Protein AF-A0A6D2L2N5-F1 (afdb_monomer)

Organism: NCBI:txid1685480

Secondary structure (DSSP, 8-state):
-EEEE--SSGGGHHHHHHHHHHHHHT--S--EEEEE-S--SSGGGEESSPPPPGGGGHHHHHHHHHTTEEEPPEEE----EEEEETTEEEEE--EEEEEEHHHHHH-TT--EEE-----------

Nearest PDB structures (foldseek):
  7n8k-assembly2_B  TM=5.600E-01  e=3.233E-03  Homo sapiens
  7n94-assembly2_B  TM=5.483E-01  e=2.430E-02  Homo sapiens

Solvent-accessible surface area (backbone atoms only — not comparable to full-atom values): 7315 Å² total; per-residue (Å²): 112,50,80,45,76,35,44,85,51,73,91,52,28,60,62,50,39,52,52,50,33,59,53,38,67,73,51,89,68,65,38,38,39,37,38,38,48,66,52,49,78,49,69,86,44,44,44,64,66,79,87,73,65,72,76,79,20,46,67,62,48,47,33,36,57,69,38,51,46,40,74,57,59,71,44,72,60,60,57,67,38,74,47,74,52,96,90,31,61,30,34,28,26,26,55,50,52,35,26,20,63,67,35,42,72,75,43,76,86,61,66,44,76,36,73,78,87,83,80,86,76,85,80,87,127

pLDDT: mean 92.6, std 12.71, range [33.03, 98.44]

Mean predicted aligned error: 4.56 Å

Radius of gyration: 15.33 Å; Cα contacts (8 Å, |Δi|>4): 190; chains: 1; bounding box: 37×34×36 Å

Foldseek 3Di:
DEEDDADLDLVCRLVVLVVLLVVLQPDPDKDKYWYFNNADQACVQKDKDDGDDNVSNVSVVCSCVSSQKDFFAEDDDQQQDWDADPNMIMTGNRTGMIIHPVVCVVVVPDHYYDDDCPDDDDDDD

InterPr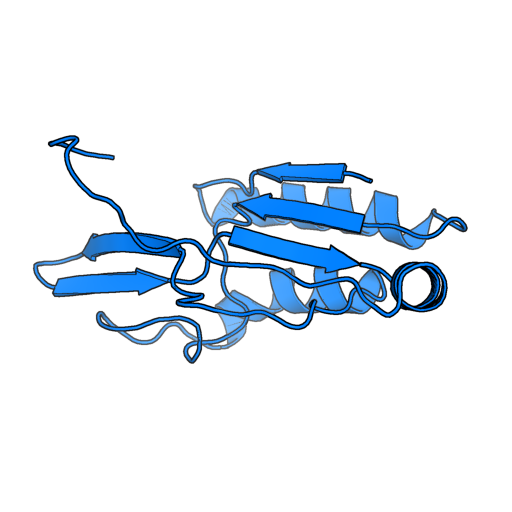o domains:
  IPR005135 Endonuclease/exonuclease/phosphatase [PF03372] (7-109)
  IPR036691 Endonuclease/exonuclease/phosphatase superfamily [G3DSA:3.60.10.10] (2-121)
  IPR036691 Endonuclease/exonuclease/phosphatase superfamily [SSF56219] (4-116)

Sequence (125 aa):
MSFVYGDPVVKLRDNVWERLTRMGTTRTDPWFLIGDFNEITSNHEKQGGALRQASTFIPFNLMISDCGLVDFPSRGNTLSWRGRRRGKLVRCRLDRALATEEWHDLFPCSHVEYLAWLGRITDQF

Structure (mmCIF, N/CA/C/O backbone):
data_AF-A0A6D2L2N5-F1
#
_entry.id   AF-A0A6D2L2N5-F1
#
loop_
_atom_site.group_PDB
_atom_site.id
_atom_site.type_symbol
_atom_site.label_atom_id
_atom_site.label_alt_id
_atom_site.label_comp_id
_atom_site.label_asym_id
_atom_site.label_entity_id
_atom_site.label_seq_id
_atom_site.pdbx_PDB_ins_code
_atom_site.Cartn_x
_atom_site.Cartn_y
_atom_site.Cartn_z
_atom_site.occupancy
_atom_site.B_iso_or_equiv
_atom_site.auth_seq_id
_atom_site.auth_comp_id
_atom_site.auth_asym_id
_atom_site.auth_atom_id
_atom_site.pdbx_PDB_model_num
ATOM 1 N N . MET A 1 1 ? -0.552 -2.462 -15.693 1.00 92.56 1 MET A N 1
ATOM 2 C CA . MET A 1 1 ? -1.302 -1.709 -14.663 1.00 92.56 1 MET A CA 1
ATOM 3 C C . MET A 1 1 ? -2.442 -2.569 -14.137 1.00 92.56 1 MET A C 1
ATOM 5 O O . MET A 1 1 ? -3.034 -3.297 -14.926 1.00 92.56 1 MET A O 1
ATOM 9 N N . SER A 1 2 ? -2.747 -2.478 -12.845 1.00 96.25 2 SER A N 1
ATOM 10 C CA . SER A 1 2 ? -3.846 -3.180 -12.178 1.00 96.25 2 SER A CA 1
ATOM 11 C C . SER A 1 2 ? -4.585 -2.230 -11.232 1.00 96.25 2 SER A C 1
ATOM 13 O O . SER A 1 2 ? -3.959 -1.412 -10.564 1.00 96.25 2 SER A O 1
ATOM 15 N N . PHE A 1 3 ? -5.909 -2.353 -11.162 1.00 97.50 3 PHE A N 1
ATOM 16 C CA . PHE A 1 3 ? -6.734 -1.632 -10.192 1.00 97.50 3 PHE A CA 1
ATOM 17 C C . PHE A 1 3 ? -7.099 -2.571 -9.047 1.00 97.50 3 PHE A C 1
ATOM 19 O O . PHE A 1 3 ? -7.493 -3.713 -9.297 1.00 97.50 3 PHE A O 1
ATOM 26 N N . VAL A 1 4 ? -6.939 -2.112 -7.809 1.00 97.94 4 VAL A N 1
ATOM 27 C CA . VAL A 1 4 ? -7.109 -2.945 -6.614 1.00 97.94 4 VAL A CA 1
ATOM 28 C C . VAL A 1 4 ? -8.316 -2.484 -5.815 1.00 97.94 4 VAL A C 1
ATOM 30 O O . VAL A 1 4 ? -8.488 -1.298 -5.550 1.00 97.94 4 VAL A O 1
ATOM 33 N N . TYR A 1 5 ? -9.123 -3.457 -5.405 1.00 97.62 5 TYR A N 1
ATOM 34 C CA . TYR A 1 5 ? -10.082 -3.309 -4.324 1.00 97.62 5 TYR A CA 1
ATOM 35 C C . TYR A 1 5 ? -9.804 -4.413 -3.302 1.00 97.62 5 TYR A C 1
ATOM 37 O O . TYR A 1 5 ? -10.047 -5.592 -3.567 1.00 97.62 5 TYR A O 1
ATOM 45 N N . GLY A 1 6 ? -9.208 -4.042 -2.171 1.00 96.81 6 GLY A N 1
ATOM 46 C CA . GLY A 1 6 ? -8.940 -4.948 -1.061 1.00 96.81 6 GLY A CA 1
ATOM 47 C C . GLY A 1 6 ? -10.237 -5.342 -0.366 1.00 96.81 6 GLY A C 1
ATOM 48 O O . GLY A 1 6 ? -11.148 -4.526 -0.235 1.00 96.81 6 GLY A O 1
ATOM 49 N N . ASP A 1 7 ? -10.328 -6.587 0.099 1.00 97.00 7 ASP A N 1
ATOM 50 C CA . ASP A 1 7 ? -11.557 -7.076 0.721 1.00 97.00 7 ASP A CA 1
ATOM 51 C C . ASP A 1 7 ? -11.869 -6.284 2.013 1.00 97.00 7 ASP A C 1
ATOM 53 O O . ASP A 1 7 ? -11.000 -6.144 2.885 1.00 97.00 7 ASP A O 1
ATOM 57 N N . PRO A 1 8 ? -13.085 -5.742 2.196 1.00 94.25 8 PRO A N 1
ATOM 58 C CA . PRO A 1 8 ? -13.432 -5.020 3.418 1.00 94.25 8 PRO A CA 1
ATOM 59 C C . PRO A 1 8 ? -13.381 -5.924 4.662 1.00 94.25 8 PRO A C 1
ATOM 61 O O . PRO A 1 8 ? -13.129 -5.437 5.771 1.00 94.25 8 PRO A O 1
ATOM 64 N N . VAL A 1 9 ? -13.561 -7.238 4.500 1.00 94.69 9 VAL A N 1
ATOM 65 C CA . VAL A 1 9 ? -13.454 -8.245 5.554 1.00 94.69 9 VAL A CA 1
ATOM 66 C C . VAL A 1 9 ? -11.992 -8.650 5.731 1.00 94.69 9 VAL A C 1
ATOM 68 O O . VAL A 1 9 ? -11.408 -9.342 4.905 1.00 94.69 9 VAL A O 1
ATOM 71 N N . VAL A 1 10 ? -11.412 -8.2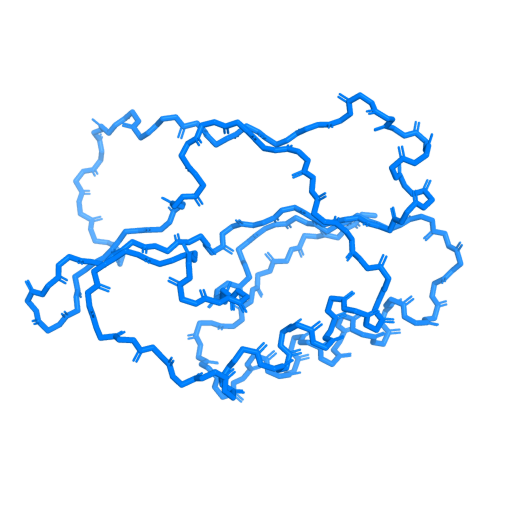95 6.882 1.00 92.56 10 VAL A N 1
ATOM 72 C CA . VAL A 1 10 ? -9.991 -8.541 7.211 1.00 92.56 10 VAL A CA 1
ATOM 73 C C . VAL A 1 10 ? -9.551 -9.982 6.932 1.00 92.56 10 VAL A C 1
ATOM 75 O O . VAL A 1 10 ? -8.488 -10.192 6.366 1.00 92.56 10 VAL A O 1
ATOM 78 N N . LYS A 1 11 ? -10.382 -10.974 7.279 1.00 93.50 11 LYS A N 1
ATOM 79 C CA . LYS A 1 11 ? -10.066 -12.403 7.104 1.00 93.50 11 LYS A CA 1
ATOM 80 C C . LYS A 1 11 ? -9.983 -12.860 5.643 1.00 93.50 11 LYS A C 1
ATOM 82 O O . LYS A 1 11 ? -9.476 -13.943 5.393 1.00 93.50 11 LYS A O 1
ATOM 87 N N . LEU A 1 12 ? -10.534 -12.089 4.707 1.00 96.56 12 LEU A N 1
ATOM 88 C CA . LEU A 1 12 ? -10.557 -12.418 3.281 1.00 96.56 12 LEU A CA 1
ATOM 89 C C . LEU A 1 12 ? -9.496 -11.643 2.486 1.00 96.56 12 LEU A C 1
ATOM 91 O O . LEU A 1 12 ? -9.235 -11.987 1.335 1.00 96.56 12 LEU A O 1
ATOM 95 N N . ARG A 1 13 ? -8.845 -10.638 3.093 1.00 95.69 13 ARG A N 1
ATOM 96 C CA . ARG A 1 13 ? -7.804 -9.828 2.433 1.00 95.69 13 ARG A CA 1
ATOM 97 C C . ARG A 1 13 ? -6.593 -10.636 2.012 1.00 95.69 13 ARG A C 1
ATOM 99 O O . ARG A 1 13 ? -6.020 -10.336 0.971 1.00 95.69 13 ARG A O 1
ATOM 106 N N . ASP A 1 14 ? -6.244 -11.674 2.764 1.00 95.81 14 ASP A N 1
ATOM 107 C CA . ASP A 1 14 ? -5.094 -12.519 2.441 1.00 95.81 14 ASP A CA 1
ATOM 108 C C . ASP A 1 14 ? -5.242 -13.186 1.064 1.00 95.81 14 ASP A C 1
ATOM 110 O O . ASP A 1 14 ? -4.252 -13.327 0.352 1.00 95.81 14 ASP A O 1
ATOM 114 N N . ASN A 1 15 ? -6.473 -13.464 0.611 1.00 97.69 15 ASN A N 1
ATOM 115 C CA . ASN A 1 15 ? -6.724 -13.961 -0.748 1.00 97.69 15 ASN A CA 1
ATOM 116 C C . ASN A 1 15 ? -6.375 -12.913 -1.822 1.00 97.69 15 ASN A C 1
ATOM 118 O O . ASN A 1 15 ? -5.923 -13.255 -2.917 1.00 97.69 15 ASN A O 1
ATOM 122 N N . VAL A 1 16 ? -6.598 -11.625 -1.529 1.00 97.81 16 VAL A N 1
ATOM 123 C CA . VAL A 1 16 ? -6.224 -10.518 -2.422 1.00 97.81 16 VAL A CA 1
ATOM 124 C C . VAL A 1 16 ? -4.705 -10.396 -2.472 1.00 97.81 16 VAL A C 1
ATOM 126 O O . VAL A 1 16 ? -4.144 -10.322 -3.564 1.00 97.81 16 VAL A O 1
ATOM 129 N N . TRP A 1 17 ? -4.040 -10.437 -1.314 1.00 97.81 17 TRP A N 1
ATOM 130 C CA . TRP A 1 17 ? -2.580 -10.381 -1.210 1.00 97.81 17 TRP A CA 1
ATOM 131 C C . TRP A 1 17 ? -1.913 -11.529 -1.941 1.00 97.81 17 TRP A C 1
ATOM 133 O O . TRP A 1 17 ? -1.066 -11.287 -2.791 1.00 97.81 17 TRP A O 1
ATOM 143 N N . GLU A 1 18 ? -2.369 -12.755 -1.714 1.00 97.75 18 GLU A N 1
ATOM 144 C CA . GLU A 1 18 ? -1.859 -13.930 -2.406 1.00 97.75 18 GLU A CA 1
ATOM 145 C C . GLU A 1 18 ? -2.002 -13.800 -3.929 1.00 97.75 18 GLU A C 1
ATOM 147 O O . GLU A 1 18 ? -1.063 -14.084 -4.678 1.00 97.75 18 GLU A O 1
ATOM 152 N N . ARG A 1 19 ? -3.158 -13.331 -4.413 1.00 97.50 19 ARG A N 1
ATOM 153 C CA . ARG A 1 19 ? -3.377 -13.129 -5.849 1.00 97.50 19 ARG A CA 1
ATOM 154 C C . ARG A 1 19 ? -2.452 -12.054 -6.418 1.00 97.50 19 ARG A C 1
ATOM 156 O O . ARG A 1 19 ? -1.908 -12.259 -7.503 1.00 97.50 19 ARG A O 1
ATOM 163 N N . LEU A 1 20 ? -2.276 -10.932 -5.715 1.00 97.88 20 LEU A N 1
ATOM 164 C CA . LEU A 1 20 ? -1.342 -9.878 -6.118 1.00 97.88 20 LEU A CA 1
ATOM 165 C C . LEU A 1 20 ? 0.097 -10.400 -6.139 1.00 97.88 20 LEU A C 1
ATOM 167 O O . LEU A 1 20 ? 0.760 -10.210 -7.151 1.00 97.88 20 LEU A O 1
ATOM 171 N N . THR A 1 21 ? 0.538 -11.141 -5.120 1.00 98.00 21 THR A N 1
ATOM 172 C CA . THR A 1 21 ? 1.884 -11.732 -5.065 1.00 98.00 21 THR A CA 1
ATOM 173 C C . THR A 1 21 ? 2.133 -12.715 -6.204 1.00 98.00 21 THR A C 1
ATOM 175 O O . THR A 1 21 ? 3.171 -12.647 -6.860 1.00 98.00 21 THR A O 1
ATOM 178 N N . ARG A 1 22 ? 1.175 -13.597 -6.522 1.00 97.00 22 ARG A N 1
ATOM 179 C CA . ARG A 1 22 ? 1.303 -14.519 -7.668 1.00 97.00 22 ARG A CA 1
ATOM 180 C C . ARG A 1 22 ? 1.417 -13.769 -8.994 1.00 97.00 22 ARG A C 1
ATOM 182 O O . ARG A 1 22 ? 2.197 -14.163 -9.858 1.00 97.00 22 ARG A O 1
ATOM 189 N N . MET A 1 23 ? 0.647 -12.692 -9.163 1.00 96.00 23 MET A N 1
ATOM 190 C CA . MET A 1 23 ? 0.756 -11.846 -10.350 1.00 96.00 23 MET A CA 1
ATOM 191 C C . MET A 1 23 ? 2.081 -11.083 -10.371 1.00 96.00 23 MET A C 1
ATOM 193 O O . MET A 1 23 ? 2.708 -11.048 -11.413 1.00 96.00 23 MET A O 1
ATOM 197 N N . GLY A 1 24 ? 2.532 -10.506 -9.258 1.00 95.81 24 GLY A N 1
ATOM 198 C CA . GLY A 1 24 ? 3.774 -9.734 -9.187 1.00 95.81 24 GLY A CA 1
ATOM 199 C C . GLY A 1 24 ? 5.015 -10.580 -9.459 1.00 95.81 24 GLY A C 1
ATOM 200 O O . GLY A 1 24 ? 5.809 -10.244 -10.327 1.00 95.81 24 GLY A O 1
ATOM 201 N N . THR A 1 25 ? 5.136 -11.727 -8.792 1.00 94.31 25 THR A N 1
ATOM 202 C CA . THR A 1 25 ? 6.337 -12.586 -8.859 1.00 94.31 25 THR A CA 1
ATOM 203 C C . THR A 1 25 ? 6.525 -13.309 -10.194 1.00 94.31 25 THR A C 1
ATOM 205 O O . THR A 1 25 ? 7.620 -13.777 -10.492 1.00 94.31 25 THR A O 1
ATOM 208 N N . THR A 1 26 ? 5.476 -13.411 -11.014 1.00 94.44 26 THR A N 1
ATOM 209 C CA . THR A 1 26 ? 5.540 -14.032 -12.350 1.00 94.44 26 THR A CA 1
ATOM 210 C C . THR A 1 26 ? 5.694 -13.015 -13.480 1.00 94.44 26 THR A C 1
ATOM 212 O O . THR A 1 26 ? 5.787 -13.402 -14.646 1.00 94.44 26 THR A O 1
ATOM 215 N N . ARG A 1 27 ? 5.711 -11.715 -13.164 1.00 93.31 27 ARG A N 1
ATOM 216 C CA . ARG A 1 27 ? 5.824 -10.639 -14.150 1.00 93.31 27 ARG A CA 1
ATOM 217 C C . ARG A 1 27 ? 7.274 -10.238 -14.368 1.00 93.31 27 ARG A C 1
ATOM 219 O O . ARG A 1 27 ? 8.043 -10.114 -13.427 1.00 93.31 27 ARG A O 1
ATOM 226 N N . THR A 1 28 ? 7.600 -9.965 -15.626 1.00 92.44 28 THR A N 1
ATOM 227 C CA . THR A 1 28 ? 8.867 -9.346 -16.042 1.00 92.44 28 THR A CA 1
ATOM 228 C C . THR A 1 28 ? 8.698 -7.881 -16.434 1.00 92.44 28 THR A C 1
ATOM 230 O O . THR A 1 28 ? 9.670 -7.138 -16.458 1.00 92.44 28 THR A O 1
ATOM 233 N N . ASP A 1 29 ? 7.473 -7.465 -16.765 1.00 96.12 29 ASP A N 1
ATOM 234 C CA . ASP A 1 29 ? 7.185 -6.102 -17.205 1.00 96.12 29 ASP A CA 1
ATOM 235 C C . ASP A 1 29 ? 6.901 -5.167 -16.020 1.00 96.12 29 ASP A C 1
ATOM 237 O O . ASP A 1 29 ? 6.189 -5.586 -15.091 1.00 96.12 29 ASP A O 1
ATOM 241 N N . PRO A 1 30 ? 7.299 -3.880 -16.116 1.00 97.19 30 PRO A N 1
ATOM 242 C CA . PRO A 1 30 ? 6.979 -2.850 -15.135 1.00 97.19 30 PRO A CA 1
ATOM 243 C C . PRO A 1 30 ? 5.510 -2.883 -14.718 1.00 97.19 30 PRO A C 1
ATOM 245 O O . PRO A 1 30 ? 4.590 -2.948 -15.551 1.00 97.19 30 PRO A O 1
ATOM 248 N N . TRP A 1 31 ? 5.266 -2.842 -13.411 1.00 97.69 31 TRP A N 1
ATOM 249 C CA . TRP A 1 31 ? 3.924 -3.006 -12.869 1.00 97.69 31 TRP A CA 1
ATOM 250 C C . TRP A 1 31 ? 3.528 -1.837 -11.982 1.00 97.69 31 TRP A C 1
ATOM 252 O O . TRP A 1 31 ? 4.320 -1.301 -11.224 1.00 97.69 31 TRP A O 1
ATOM 262 N N . PHE A 1 32 ? 2.265 -1.449 -12.108 1.00 96.50 32 PHE A N 1
ATOM 263 C CA . PHE A 1 32 ? 1.656 -0.329 -11.408 1.00 96.50 32 PHE A CA 1
ATOM 264 C C . PHE A 1 32 ? 0.292 -0.770 -10.894 1.00 96.50 32 PHE A C 1
ATOM 266 O O . PHE A 1 32 ? -0.486 -1.378 -11.641 1.00 96.50 32 PHE A O 1
ATOM 273 N N . LEU A 1 33 ? 0.020 -0.451 -9.637 1.00 98.12 33 LEU A N 1
ATOM 274 C CA . LEU A 1 33 ? -1.175 -0.771 -8.878 1.00 98.12 33 LEU A CA 1
ATOM 275 C C . LEU A 1 33 ? -1.759 0.507 -8.297 1.00 98.12 33 LEU A C 1
ATOM 277 O O . LEU A 1 33 ? -1.034 1.317 -7.725 1.00 98.12 33 LEU A O 1
ATOM 281 N N . ILE A 1 34 ? -3.075 0.661 -8.376 1.00 97.94 34 ILE A N 1
ATOM 282 C CA . ILE A 1 34 ? -3.772 1.775 -7.735 1.00 97.94 34 ILE A CA 1
ATOM 283 C C . ILE A 1 34 ? -5.163 1.357 -7.272 1.00 97.94 34 ILE A C 1
ATOM 285 O O . ILE A 1 34 ? -5.828 0.560 -7.933 1.00 97.94 34 ILE A O 1
ATOM 289 N N . GLY A 1 35 ? -5.610 1.900 -6.146 1.00 97.19 35 GLY A N 1
ATOM 290 C CA . GLY A 1 35 ? -6.980 1.740 -5.666 1.00 97.19 35 GLY A CA 1
ATOM 291 C C . GLY A 1 35 ? -7.071 1.699 -4.148 1.00 97.19 35 GLY A C 1
ATOM 292 O O . GLY A 1 35 ? -6.123 2.075 -3.455 1.00 97.19 35 GLY A O 1
ATOM 293 N N . ASP A 1 36 ? -8.214 1.231 -3.656 1.00 97.75 36 ASP A N 1
ATOM 294 C CA . ASP A 1 36 ? -8.507 1.074 -2.233 1.00 97.75 36 ASP A CA 1
ATOM 295 C C . ASP A 1 36 ? -8.021 -0.300 -1.766 1.00 97.75 36 ASP A C 1
ATOM 297 O O . ASP A 1 36 ? -8.606 -1.334 -2.085 1.00 97.75 36 ASP A O 1
ATOM 301 N N . PHE A 1 37 ? -6.939 -0.327 -0.997 1.00 97.81 37 PHE A N 1
ATOM 302 C CA . PHE A 1 37 ? -6.376 -1.560 -0.452 1.00 97.81 37 PHE A CA 1
ATOM 303 C C . PHE A 1 37 ? -7.103 -2.028 0.814 1.00 97.81 37 PHE A C 1
ATOM 305 O O . PHE A 1 37 ? -6.852 -3.134 1.293 1.00 97.81 37 PHE A O 1
ATOM 312 N N . ASN A 1 38 ? -7.989 -1.204 1.382 1.00 97.31 38 ASN A N 1
ATOM 313 C CA . ASN A 1 38 ? -8.653 -1.436 2.662 1.00 97.31 38 ASN A CA 1
ATOM 314 C C . ASN A 1 38 ? -7.691 -1.720 3.837 1.00 97.31 38 ASN A C 1
ATOM 316 O O . ASN A 1 38 ? -8.111 -2.168 4.909 1.00 97.31 38 ASN A O 1
ATOM 320 N N . GLU A 1 39 ? -6.400 -1.417 3.680 1.00 97.62 39 GLU A N 1
ATOM 321 C CA . GLU A 1 39 ? -5.334 -1.753 4.619 1.00 97.62 39 GLU A CA 1
ATOM 322 C C . GLU A 1 39 ? -4.272 -0.645 4.692 1.00 97.62 39 GLU A C 1
ATOM 324 O O . GLU A 1 39 ? -4.070 0.105 3.742 1.00 97.62 39 GLU A O 1
ATOM 329 N N . ILE A 1 40 ? -3.614 -0.530 5.848 1.00 97.69 40 ILE A N 1
ATOM 330 C CA . ILE A 1 40 ? -2.538 0.432 6.118 1.00 97.69 40 ILE A CA 1
ATOM 331 C C . ILE A 1 40 ? -1.235 -0.314 6.413 1.00 97.69 40 ILE A C 1
ATOM 333 O O . ILE A 1 40 ? -1.261 -1.429 6.934 1.00 97.69 40 ILE A O 1
ATOM 337 N N . THR A 1 41 ? -0.090 0.312 6.149 1.00 98.00 41 THR A N 1
ATOM 338 C CA . THR A 1 41 ? 1.234 -0.302 6.381 1.00 98.00 41 THR A CA 1
ATOM 339 C C . THR A 1 41 ? 1.703 -0.167 7.830 1.00 98.00 41 THR A C 1
ATOM 341 O O . THR A 1 41 ? 2.523 -0.951 8.313 1.00 98.00 41 THR A O 1
ATOM 344 N N . SER A 1 42 ? 1.186 0.834 8.553 1.00 98.00 42 SER A N 1
ATOM 345 C CA . SER A 1 42 ? 1.492 1.085 9.962 1.00 98.00 42 SER A CA 1
ATOM 346 C C . SER A 1 42 ? 0.455 1.999 10.621 1.00 98.00 42 SER A C 1
ATOM 348 O O . SER A 1 42 ? -0.380 2.616 9.961 1.00 98.00 42 SER A O 1
ATOM 350 N N . ASN A 1 43 ? 0.536 2.167 11.946 1.00 97.94 43 ASN A N 1
ATOM 351 C CA . ASN A 1 43 ? -0.319 3.121 12.660 1.00 97.94 43 ASN A CA 1
ATOM 352 C C . ASN A 1 43 ? -0.049 4.597 12.296 1.00 97.94 43 ASN A C 1
ATOM 354 O O . ASN A 1 43 ? -0.890 5.429 12.623 1.00 97.94 43 ASN A O 1
ATOM 358 N N . HIS A 1 44 ? 1.059 4.938 11.623 1.00 97.50 44 HIS A N 1
ATOM 359 C CA . HIS A 1 44 ? 1.324 6.314 11.166 1.00 97.50 44 HIS A CA 1
ATOM 360 C C . HIS A 1 44 ? 0.368 6.755 10.052 1.00 97.50 44 HIS A C 1
ATOM 362 O O . HIS A 1 44 ? 0.093 7.940 9.892 1.00 97.50 44 HIS A O 1
ATOM 368 N N . GLU A 1 45 ? -0.204 5.797 9.329 1.00 97.44 45 GLU A N 1
ATOM 369 C CA . GLU A 1 45 ? -1.184 6.027 8.266 1.00 97.44 45 GLU A CA 1
ATOM 370 C C . GLU A 1 45 ? -2.626 6.090 8.792 1.00 97.44 45 GLU A C 1
ATOM 372 O O . GLU A 1 45 ? -3.599 5.943 8.046 1.00 97.44 45 GLU A O 1
ATOM 377 N N . LYS A 1 46 ? -2.775 6.290 10.104 1.00 96.44 46 LYS A N 1
ATOM 378 C CA . LYS A 1 46 ? -4.051 6.327 10.801 1.00 96.44 46 LYS A CA 1
ATOM 379 C C . LYS A 1 46 ? -4.072 7.424 11.857 1.00 96.44 46 LYS A C 1
ATOM 381 O O . LYS A 1 46 ? -3.147 7.585 12.643 1.00 96.44 46 LYS A O 1
ATOM 386 N N . GLN A 1 47 ? -5.202 8.118 11.943 1.00 96.81 47 GLN A N 1
ATOM 387 C CA . GLN A 1 47 ? -5.470 9.124 12.964 1.00 96.81 47 GLN A CA 1
ATOM 388 C C . GLN A 1 47 ? -6.734 8.766 13.754 1.00 96.81 47 GLN A C 1
ATOM 390 O O . GLN A 1 47 ? -7.770 8.427 13.179 1.00 96.81 47 GLN A O 1
ATOM 395 N N . GLY A 1 48 ? -6.658 8.868 15.084 1.00 95.25 48 GLY A N 1
ATOM 396 C CA . GLY A 1 48 ? -7.762 8.551 15.993 1.00 95.25 48 GLY A CA 1
ATOM 397 C C . GLY A 1 48 ? -7.978 7.048 16.221 1.00 95.25 48 GLY A C 1
ATOM 398 O O . GLY A 1 48 ? -7.295 6.190 15.658 1.00 95.25 48 GLY A O 1
ATOM 399 N N . GLY A 1 49 ? -8.944 6.708 17.079 1.00 92.50 49 GLY A N 1
ATOM 400 C CA . GLY A 1 49 ? -9.224 5.321 17.478 1.00 92.50 49 GLY A CA 1
ATOM 401 C C . GLY A 1 49 ? -8.081 4.647 18.258 1.00 92.50 49 GLY A C 1
ATOM 402 O O . GLY A 1 49 ? -7.138 5.301 18.688 1.00 92.50 49 GLY A O 1
ATOM 403 N N . ALA A 1 50 ? -8.176 3.330 18.463 1.00 92.94 50 ALA A N 1
ATOM 404 C CA . ALA A 1 50 ? -7.135 2.535 19.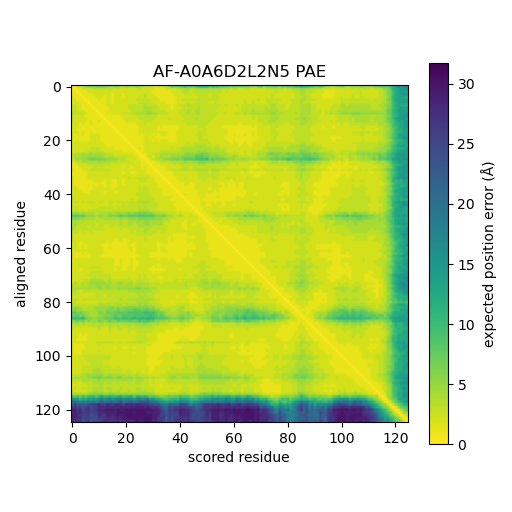129 1.00 92.94 50 ALA A CA 1
ATOM 405 C C . ALA A 1 50 ? -6.020 2.137 18.152 1.00 92.94 50 ALA A C 1
ATOM 407 O O . ALA A 1 50 ? -6.304 1.929 16.969 1.00 92.94 50 ALA A O 1
ATOM 408 N N . LEU A 1 51 ? -4.781 2.012 18.633 1.00 95.31 51 LEU A N 1
ATOM 409 C CA . LEU A 1 51 ? -3.679 1.463 17.840 1.00 95.31 51 LEU A CA 1
ATOM 410 C C . LEU A 1 51 ? -3.973 0.009 17.461 1.00 95.31 51 LEU A C 1
ATOM 412 O O . LEU A 1 51 ? -4.548 -0.749 18.243 1.00 95.31 51 LEU A O 1
ATOM 416 N N . ARG A 1 52 ? -3.577 -0.368 16.248 1.00 94.81 52 ARG A N 1
ATOM 417 C CA . ARG A 1 52 ? -3.597 -1.759 15.795 1.00 94.81 52 ARG A CA 1
ATOM 418 C C . ARG A 1 52 ? -2.283 -2.434 16.161 1.00 94.81 52 ARG A C 1
ATOM 420 O O . ARG A 1 52 ? -1.241 -1.780 16.207 1.00 94.81 52 ARG A O 1
ATOM 427 N N . GLN A 1 53 ? -2.335 -3.741 16.393 1.00 97.25 53 GLN A N 1
ATOM 428 C CA . GLN A 1 53 ? -1.132 -4.539 16.609 1.00 97.25 53 GLN A CA 1
ATOM 429 C C . GLN A 1 53 ? -0.285 -4.562 15.332 1.00 97.25 53 GLN A C 1
ATOM 431 O O . GLN A 1 53 ? -0.831 -4.715 14.236 1.00 97.25 53 GLN A O 1
ATOM 436 N N . ALA A 1 54 ? 1.036 -4.436 15.480 1.00 96.94 54 ALA A N 1
ATOM 437 C CA . ALA A 1 54 ? 1.972 -4.394 14.354 1.00 96.94 54 ALA A CA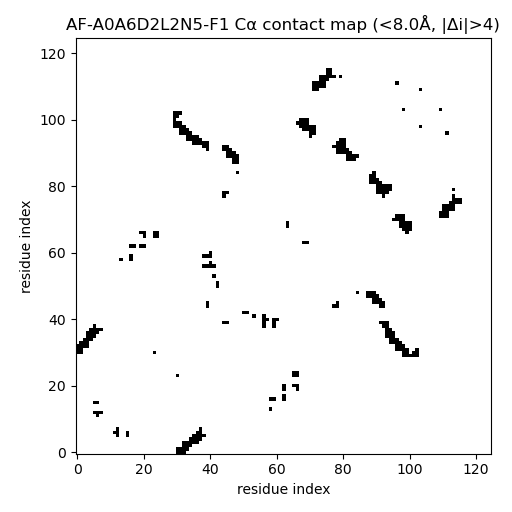 1
ATOM 438 C C . ALA A 1 54 ? 1.883 -5.646 13.462 1.00 96.94 54 ALA A C 1
ATOM 440 O O . ALA A 1 54 ? 1.979 -5.542 12.243 1.00 96.94 54 ALA A O 1
ATOM 441 N N . SER A 1 55 ? 1.594 -6.806 14.060 1.00 97.12 55 SER A N 1
ATOM 442 C CA . SER A 1 55 ? 1.379 -8.073 13.354 1.00 97.12 55 SER A CA 1
ATOM 443 C C . SER A 1 55 ? 0.277 -8.006 12.293 1.00 97.12 55 SER A C 1
ATOM 445 O O . SER A 1 55 ? 0.362 -8.695 11.284 1.00 97.12 55 SER A O 1
ATOM 447 N N . THR A 1 56 ? -0.730 -7.146 12.475 1.00 96.50 56 THR A N 1
ATOM 448 C CA . THR A 1 56 ? -1.852 -7.022 11.528 1.00 96.50 56 THR A CA 1
ATOM 449 C C . THR A 1 56 ? -1.481 -6.337 10.215 1.00 96.50 56 THR A C 1
ATOM 451 O O . THR A 1 56 ? -2.276 -6.380 9.286 1.00 96.50 56 THR A O 1
ATOM 454 N N . PHE A 1 57 ? -0.311 -5.697 10.133 1.00 97.69 57 PHE A N 1
ATOM 455 C CA . PHE A 1 57 ? 0.169 -5.042 8.910 1.00 97.69 57 PHE A CA 1
ATOM 456 C C . PHE A 1 57 ? 1.089 -5.945 8.081 1.00 97.69 57 PHE A C 1
ATOM 458 O O . PHE A 1 57 ? 1.344 -5.657 6.914 1.00 97.69 57 PHE A O 1
ATOM 465 N N . ILE A 1 58 ? 1.594 -7.029 8.682 1.00 98.00 58 ILE A N 1
ATOM 466 C CA . ILE A 1 58 ? 2.623 -7.888 8.087 1.00 98.00 58 ILE A CA 1
ATOM 467 C C . ILE A 1 58 ? 2.193 -8.447 6.724 1.00 98.00 58 ILE A C 1
ATOM 469 O O . ILE A 1 58 ? 2.970 -8.278 5.791 1.00 98.00 58 ILE A O 1
ATOM 473 N N . PRO A 1 59 ? 0.992 -9.037 6.541 1.00 98.00 59 PRO A N 1
ATOM 474 C CA . PRO A 1 59 ? 0.627 -9.632 5.2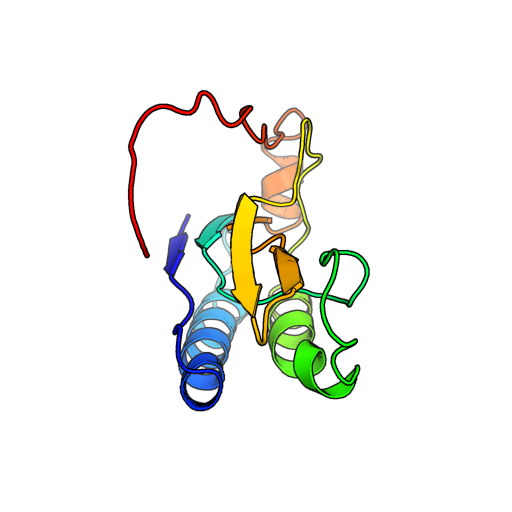52 1.00 98.00 59 PRO A CA 1
ATOM 475 C C . PRO A 1 59 ? 0.641 -8.626 4.096 1.00 98.00 59 PRO A C 1
ATOM 477 O O . PRO A 1 59 ? 1.139 -8.922 3.014 1.00 98.00 59 PRO A O 1
ATOM 480 N N . PHE A 1 60 ? 0.151 -7.409 4.345 1.00 98.25 60 PHE A N 1
ATOM 481 C CA . PHE A 1 60 ? 0.129 -6.356 3.334 1.00 98.25 60 PHE A CA 1
ATOM 482 C C . PHE A 1 60 ? 1.539 -5.847 3.012 1.00 98.25 60 PHE A C 1
ATOM 484 O O . PHE A 1 60 ? 1.894 -5.733 1.843 1.00 98.25 60 PHE A O 1
ATOM 491 N N . ASN A 1 61 ? 2.367 -5.612 4.036 1.00 98.44 61 ASN A N 1
ATOM 492 C CA . ASN A 1 61 ? 3.754 -5.183 3.845 1.00 98.44 61 ASN A CA 1
ATOM 493 C C . ASN A 1 61 ? 4.603 -6.254 3.140 1.00 98.44 61 ASN A C 1
ATOM 495 O O . ASN A 1 61 ? 5.440 -5.906 2.312 1.00 98.44 61 ASN A O 1
ATOM 499 N N . LEU A 1 62 ? 4.372 -7.539 3.434 1.00 98.31 62 LEU A N 1
ATOM 500 C CA . LEU A 1 62 ? 5.019 -8.645 2.729 1.00 98.31 62 LEU A CA 1
ATOM 501 C C . LEU A 1 62 ? 4.606 -8.674 1.260 1.00 98.31 62 LEU A C 1
ATOM 503 O O . LEU A 1 62 ? 5.482 -8.711 0.415 1.00 98.31 62 LEU A O 1
ATOM 507 N N . MET A 1 63 ? 3.316 -8.547 0.935 1.00 98.19 63 MET A N 1
ATOM 508 C CA . MET A 1 63 ? 2.875 -8.474 -0.465 1.00 98.19 63 MET A CA 1
ATOM 509 C C . MET A 1 63 ? 3.548 -7.325 -1.228 1.00 98.19 63 MET A C 1
ATOM 511 O O . MET A 1 63 ? 4.026 -7.537 -2.341 1.00 98.19 63 MET A O 1
ATOM 515 N N . ILE A 1 64 ? 3.628 -6.132 -0.624 1.00 98.38 64 ILE A N 1
ATOM 516 C CA . ILE A 1 64 ? 4.324 -4.977 -1.217 1.00 98.38 64 ILE A CA 1
ATOM 517 C C . ILE A 1 64 ? 5.795 -5.322 -1.482 1.00 98.38 64 ILE A C 1
ATOM 519 O O . ILE A 1 64 ? 6.279 -5.128 -2.596 1.00 98.38 64 ILE A O 1
ATOM 523 N N . SER A 1 65 ? 6.485 -5.860 -0.474 1.00 97.94 65 SER A N 1
ATOM 524 C CA . SER A 1 65 ? 7.907 -6.203 -0.551 1.00 97.94 65 SER A CA 1
ATOM 525 C C . SER A 1 65 ? 8.189 -7.324 -1.553 1.00 97.94 65 SER A C 1
ATOM 527 O O . SER A 1 65 ? 9.097 -7.196 -2.368 1.00 97.94 65 SER A O 1
ATOM 529 N N . ASP A 1 66 ? 7.411 -8.405 -1.522 1.00 97.44 66 ASP A N 1
ATOM 530 C CA . ASP A 1 66 ? 7.564 -9.580 -2.388 1.00 97.44 66 ASP A CA 1
ATOM 531 C C . ASP A 1 66 ? 7.325 -9.232 -3.863 1.00 97.44 66 ASP A C 1
ATOM 533 O O . ASP A 1 66 ? 7.882 -9.869 -4.754 1.00 97.44 66 ASP A O 1
ATOM 537 N N . CYS A 1 67 ? 6.502 -8.214 -4.131 1.00 97.25 67 CYS A N 1
ATOM 538 C CA . CYS A 1 67 ? 6.257 -7.707 -5.478 1.00 97.25 67 CYS A CA 1
ATOM 539 C C . CYS A 1 67 ? 7.242 -6.606 -5.910 1.00 97.25 67 CYS A C 1
ATOM 541 O O . CYS A 1 67 ? 7.065 -6.064 -7.000 1.00 97.25 67 CYS A O 1
ATOM 543 N N . GLY A 1 68 ? 8.219 -6.229 -5.075 1.00 96.88 68 GLY A N 1
ATOM 544 C CA . GLY A 1 68 ? 9.155 -5.137 -5.372 1.00 96.88 68 GLY A CA 1
ATOM 545 C C . GLY A 1 68 ? 8.465 -3.782 -5.563 1.00 96.88 68 GLY A C 1
ATOM 546 O O . GLY A 1 68 ? 8.884 -2.982 -6.396 1.00 96.88 68 GLY A O 1
ATOM 547 N N . LEU A 1 69 ? 7.356 -3.543 -4.858 1.00 98.00 69 LEU A N 1
ATOM 548 C CA . LEU A 1 69 ? 6.524 -2.359 -5.044 1.00 98.00 69 LEU A CA 1
ATOM 549 C C . LEU A 1 69 ? 6.977 -1.195 -4.163 1.00 98.00 69 LEU A C 1
ATOM 551 O O . LEU A 1 69 ? 7.192 -1.338 -2.961 1.00 98.00 69 LEU A O 1
ATOM 555 N N . VAL A 1 70 ? 7.005 -0.010 -4.761 1.00 97.75 70 VAL A N 1
ATOM 556 C CA . VAL A 1 70 ? 7.415 1.249 -4.146 1.00 97.75 70 VAL A CA 1
ATOM 557 C C . VAL A 1 70 ? 6.284 2.273 -4.249 1.00 97.75 70 VAL A C 1
ATOM 559 O O . VAL A 1 70 ? 5.617 2.410 -5.281 1.00 97.75 70 VAL A O 1
ATOM 562 N N . ASP A 1 71 ? 6.057 2.992 -3.150 1.00 97.25 71 ASP A N 1
ATOM 563 C CA . ASP A 1 71 ? 5.115 4.109 -3.072 1.00 97.25 71 ASP A CA 1
ATOM 564 C C . ASP A 1 71 ? 5.530 5.270 -3.982 1.00 97.25 71 ASP A C 1
ATOM 566 O O . ASP A 1 71 ? 6.706 5.580 -4.157 1.00 97.25 71 ASP A O 1
ATOM 570 N N . PHE A 1 72 ? 4.533 5.986 -4.489 1.00 96.94 72 PHE A N 1
ATOM 571 C CA . PHE A 1 72 ? 4.757 7.231 -5.211 1.00 96.94 72 PHE A CA 1
ATOM 572 C C . PHE A 1 72 ? 4.981 8.403 -4.250 1.00 96.94 72 PHE A C 1
ATOM 574 O O . PHE A 1 72 ? 4.333 8.471 -3.194 1.00 96.94 72 PHE A O 1
ATOM 581 N N . PRO A 1 73 ? 5.773 9.413 -4.655 1.00 96.25 73 PRO A N 1
ATOM 582 C CA . PRO A 1 73 ? 5.699 10.732 -4.047 1.00 96.25 73 PRO A CA 1
ATOM 583 C C . PRO A 1 73 ? 4.246 11.218 -4.054 1.00 96.25 73 PRO A C 1
ATOM 585 O O . PRO A 1 73 ? 3.567 11.161 -5.082 1.00 96.25 73 PRO A O 1
ATOM 588 N N . SER A 1 74 ? 3.751 11.686 -2.908 1.00 95.12 74 SER A N 1
ATOM 589 C CA . SER A 1 74 ? 2.364 12.137 -2.783 1.00 95.12 74 SER A CA 1
ATOM 590 C C . SER A 1 74 ? 2.244 13.560 -2.253 1.00 95.12 74 SER A C 1
ATOM 592 O O . SER A 1 74 ? 3.089 14.045 -1.501 1.00 95.12 74 SER A O 1
ATOM 594 N N . ARG A 1 75 ? 1.176 14.240 -2.675 1.00 95.38 75 ARG A N 1
ATOM 595 C CA . ARG A 1 75 ? 0.794 15.587 -2.238 1.00 95.38 75 ARG A CA 1
ATOM 596 C C . ARG A 1 75 ? -0.623 15.576 -1.675 1.00 95.38 75 ARG A C 1
ATOM 598 O O . ARG A 1 75 ? -1.441 14.736 -2.046 1.00 95.38 75 ARG A O 1
ATOM 605 N N . GLY A 1 76 ? -0.919 16.537 -0.804 1.00 93.94 76 GLY A N 1
ATOM 606 C CA . GLY A 1 76 ? -2.227 16.653 -0.159 1.00 93.94 76 GLY A CA 1
ATOM 607 C C . GLY A 1 76 ? -2.381 15.745 1.064 1.00 93.94 76 GLY A C 1
ATOM 608 O O . GLY A 1 76 ? -1.403 15.323 1.680 1.00 93.94 76 GLY A O 1
ATOM 609 N N . ASN A 1 77 ? -3.629 15.489 1.462 1.00 93.75 77 ASN A N 1
ATOM 610 C CA . ASN A 1 77 ? -3.930 14.701 2.656 1.00 93.75 77 ASN A CA 1
ATOM 611 C C . ASN A 1 77 ? -4.099 13.221 2.309 1.00 93.75 77 ASN A C 1
ATOM 613 O O . ASN A 1 77 ? -5.152 12.819 1.823 1.00 93.75 77 ASN A O 1
ATOM 617 N N . THR A 1 78 ? -3.097 12.410 2.638 1.00 95.31 78 THR A N 1
ATOM 618 C CA . THR A 1 78 ? -3.083 10.974 2.330 1.00 95.31 78 THR A CA 1
ATOM 619 C C . THR A 1 78 ? -4.136 10.158 3.087 1.00 95.31 78 THR A C 1
ATOM 621 O O . THR A 1 78 ? -4.395 9.014 2.729 1.00 95.31 78 THR A O 1
ATOM 624 N N . LEU A 1 79 ? -4.783 10.712 4.121 1.00 95.19 79 LEU A N 1
ATOM 625 C CA . LEU A 1 79 ? -5.865 10.040 4.846 1.00 95.19 79 LEU A CA 1
ATOM 626 C C . LEU A 1 79 ? -7.168 10.075 4.030 1.00 95.19 79 LEU A C 1
ATOM 628 O O . LEU A 1 79 ? -8.042 10.920 4.274 1.00 95.19 79 LEU A O 1
ATOM 632 N N . SER A 1 80 ? -7.260 9.152 3.072 1.00 93.50 80 SER A N 1
ATOM 633 C CA . SER A 1 80 ? -8.317 9.048 2.064 1.00 93.50 80 SER A CA 1
ATOM 634 C C . SER A 1 80 ? -9.671 8.587 2.613 1.00 93.50 80 SER A C 1
ATOM 636 O O . SER A 1 80 ? -10.715 9.001 2.112 1.00 93.50 80 SER A O 1
ATOM 638 N N . TRP A 1 81 ? -9.675 7.822 3.706 1.00 94.25 81 TRP A N 1
ATOM 639 C CA . TRP A 1 81 ? -10.890 7.322 4.343 1.00 94.25 81 TRP A CA 1
ATOM 640 C C . TRP A 1 81 ? -11.187 8.025 5.672 1.00 94.25 81 TRP A C 1
ATOM 642 O O . TRP A 1 81 ? -10.286 8.364 6.449 1.00 94.25 81 TRP A O 1
ATOM 652 N N . ARG A 1 82 ? -12.480 8.194 5.975 1.00 93.19 82 ARG A N 1
ATOM 653 C CA . ARG A 1 82 ? -12.996 8.778 7.220 1.00 93.19 82 ARG A CA 1
ATOM 654 C C . ARG A 1 82 ? -14.211 7.993 7.708 1.00 93.19 82 ARG A C 1
ATOM 656 O O . ARG A 1 82 ? -15.180 7.854 6.979 1.00 93.19 82 ARG A O 1
ATOM 663 N N . GLY A 1 83 ? -14.227 7.616 8.985 1.00 91.56 83 GLY A N 1
ATOM 664 C CA . GLY A 1 83 ? -15.406 7.012 9.605 1.00 91.56 83 GLY A CA 1
ATOM 665 C C . GLY A 1 83 ? -15.441 7.147 11.124 1.00 91.56 83 GLY A C 1
ATOM 666 O O . GLY A 1 83 ? -14.498 7.625 11.757 1.00 91.56 83 GLY A O 1
ATOM 667 N N . ARG A 1 84 ? -16.555 6.735 11.740 1.00 91.88 84 ARG A N 1
ATOM 668 C CA . ARG A 1 84 ? -16.712 6.698 13.204 1.00 91.88 84 ARG A CA 1
ATOM 669 C C . ARG A 1 84 ? -16.637 5.262 13.711 1.00 91.88 84 ARG A C 1
ATOM 671 O O . ARG A 1 84 ? -17.367 4.392 13.251 1.00 91.88 84 ARG A O 1
ATOM 678 N N . ARG A 1 85 ? -15.783 5.011 14.705 1.00 86.69 85 ARG A N 1
ATOM 679 C CA . ARG A 1 85 ? -15.653 3.705 15.370 1.00 86.69 85 ARG A CA 1
ATOM 680 C C . ARG A 1 85 ? -15.721 3.898 16.879 1.00 86.69 85 ARG A C 1
ATOM 682 O O . ARG A 1 85 ? -14.909 4.626 17.445 1.00 86.69 85 ARG A O 1
ATOM 689 N N . ARG A 1 86 ? -16.697 3.251 17.528 1.00 87.69 86 ARG A N 1
ATOM 690 C CA . ARG A 1 86 ? -16.941 3.358 18.983 1.00 87.69 86 ARG A CA 1
ATOM 691 C C . ARG A 1 86 ? -16.981 4.823 19.458 1.00 87.69 86 ARG A C 1
ATOM 693 O O . ARG A 1 86 ? -16.277 5.209 20.383 1.00 87.69 86 ARG A O 1
ATOM 700 N N . GLY A 1 87 ? -17.724 5.664 18.734 1.00 89.31 87 GLY A N 1
ATOM 701 C CA . GLY A 1 87 ? -17.871 7.098 19.021 1.00 89.31 87 GLY A CA 1
ATOM 702 C C . GLY A 1 87 ? -16.684 7.989 18.630 1.00 89.31 87 GLY A C 1
ATOM 703 O O . GLY A 1 87 ? -16.853 9.203 18.551 1.00 89.31 87 GLY A O 1
ATOM 704 N N . LYS A 1 88 ? -15.511 7.424 18.316 1.00 91.44 88 LYS A N 1
ATOM 705 C CA . LYS A 1 88 ? -14.315 8.183 17.925 1.00 91.44 88 LYS A CA 1
ATOM 706 C C . LYS A 1 88 ? -14.239 8.353 16.412 1.00 91.44 88 LYS A C 1
ATOM 708 O O . LYS A 1 88 ? -14.522 7.417 15.663 1.00 91.44 88 LYS A O 1
ATOM 713 N N . LEU A 1 89 ? -13.830 9.539 15.968 1.00 94.00 89 LEU A N 1
ATOM 714 C CA . LEU A 1 89 ? -13.470 9.774 14.574 1.00 94.00 89 LEU A CA 1
ATOM 715 C C . LEU A 1 89 ? -12.162 9.038 14.265 1.00 94.00 89 LEU A C 1
ATOM 717 O O . LEU A 1 89 ? -11.200 9.137 15.027 1.00 94.00 89 LEU A O 1
ATOM 721 N N . VAL A 1 90 ? -12.148 8.301 13.160 1.00 95.25 90 VAL A N 1
ATOM 722 C CA . VAL A 1 90 ? -10.980 7.590 12.645 1.00 95.25 90 VAL A CA 1
ATOM 723 C C . VAL A 1 90 ? -10.780 7.987 11.191 1.00 95.25 90 VAL A C 1
ATOM 725 O O . VAL A 1 90 ? -11.744 8.079 10.429 1.00 95.25 90 VAL A O 1
ATOM 728 N N . AR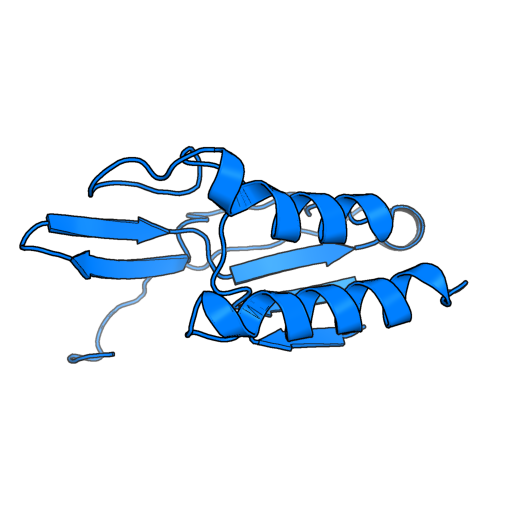G A 1 91 ? -9.528 8.232 10.815 1.00 96.00 91 ARG A N 1
ATOM 729 C CA . ARG A 1 91 ? -9.117 8.482 9.434 1.00 96.00 91 ARG A CA 1
ATOM 730 C C . ARG A 1 91 ? -7.945 7.578 9.085 1.00 96.00 91 ARG A C 1
ATOM 732 O O . ARG A 1 91 ? -7.087 7.377 9.942 1.00 96.00 91 ARG A O 1
ATOM 739 N N . CYS A 1 92 ? -7.920 7.048 7.869 1.00 96.69 92 CYS A N 1
ATOM 740 C CA . CYS A 1 92 ? -6.900 6.103 7.409 1.00 96.69 92 CYS A CA 1
ATOM 741 C C . CYS A 1 92 ? -6.510 6.406 5.959 1.00 96.69 92 CYS A C 1
ATOM 743 O O . CYS A 1 92 ? -7.343 6.896 5.199 1.00 96.69 92 CYS A O 1
ATOM 745 N N . ARG A 1 93 ? -5.277 6.073 5.571 1.00 97.12 93 ARG A N 1
ATOM 746 C CA . ARG A 1 93 ? -4.848 6.004 4.167 1.00 97.12 93 ARG A CA 1
ATOM 747 C C . ARG A 1 93 ? -5.170 4.618 3.607 1.00 97.12 93 ARG A C 1
ATOM 749 O O . ARG A 1 93 ? -4.373 3.706 3.783 1.00 97.12 93 ARG A O 1
ATOM 756 N N . LEU A 1 94 ? -6.354 4.445 3.022 1.00 97.19 94 LEU A N 1
ATOM 757 C CA . LEU A 1 94 ? -6.753 3.157 2.431 1.00 97.19 94 LEU A CA 1
ATOM 758 C C . LEU A 1 94 ? -6.480 3.110 0.926 1.00 97.19 94 LEU A C 1
ATOM 760 O O . LEU A 1 94 ? -6.113 2.064 0.396 1.00 97.19 94 LEU A O 1
ATOM 764 N N . ASP A 1 95 ? -6.575 4.260 0.262 1.00 97.12 95 ASP A N 1
ATOM 765 C CA . ASP A 1 95 ? -6.204 4.408 -1.137 1.00 97.12 95 ASP A CA 1
ATOM 766 C C . ASP A 1 95 ? -4.689 4.560 -1.266 1.00 97.12 95 ASP A C 1
ATOM 768 O O . ASP A 1 95 ? -4.056 5.332 -0.535 1.00 97.12 95 ASP A O 1
ATOM 772 N N . ARG A 1 96 ? -4.097 3.824 -2.208 1.00 96.25 96 ARG A N 1
ATOM 773 C CA . ARG A 1 96 ? -2.664 3.886 -2.506 1.00 96.25 96 ARG A CA 1
ATOM 774 C C . ARG A 1 96 ? -2.412 3.683 -3.992 1.00 96.25 96 ARG A C 1
ATOM 776 O O . ARG A 1 96 ? -3.175 3.003 -4.672 1.00 96.25 96 ARG A O 1
ATOM 783 N N . ALA A 1 97 ? -1.308 4.248 -4.467 1.00 97.88 97 ALA A N 1
ATOM 784 C CA . ALA A 1 97 ? -0.690 3.864 -5.722 1.00 97.88 97 ALA A CA 1
ATOM 785 C C . ALA A 1 97 ? 0.717 3.318 -5.436 1.00 97.88 97 ALA A C 1
ATOM 787 O O . ALA A 1 97 ? 1.439 3.888 -4.617 1.00 97.88 97 ALA A O 1
ATOM 788 N N . LEU A 1 98 ? 1.072 2.210 -6.077 1.00 98.25 98 LEU A N 1
ATOM 789 C CA . LEU A 1 98 ? 2.317 1.463 -5.905 1.00 98.25 98 LEU A CA 1
ATOM 790 C C . LEU A 1 98 ? 2.839 1.056 -7.280 1.00 98.25 98 LEU A C 1
ATOM 79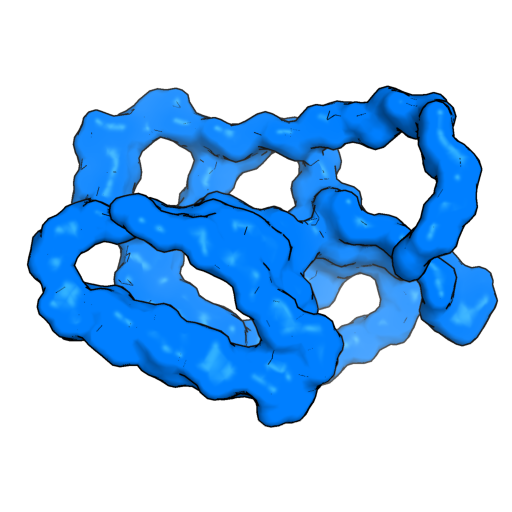2 O O . LEU A 1 98 ? 2.044 0.689 -8.143 1.00 98.25 98 LEU A O 1
ATOM 796 N N . ALA A 1 99 ? 4.146 1.092 -7.499 1.00 98.25 99 ALA A N 1
ATOM 797 C CA . ALA A 1 99 ? 4.735 0.593 -8.737 1.00 98.25 99 ALA A CA 1
ATOM 798 C C . ALA A 1 99 ? 6.090 -0.056 -8.493 1.00 98.25 99 ALA A C 1
ATOM 800 O O . ALA A 1 99 ? 6.733 0.242 -7.492 1.00 98.25 99 ALA A O 1
ATOM 801 N N . THR A 1 100 ? 6.513 -0.935 -9.394 1.00 98.12 100 THR A N 1
ATOM 802 C CA . THR A 1 100 ? 7.869 -1.488 -9.353 1.00 98.12 100 THR A CA 1
ATOM 803 C C . THR A 1 100 ? 8.899 -0.405 -9.669 1.00 98.12 100 THR A C 1
ATOM 805 O O . THR A 1 100 ? 8.561 0.622 -10.269 1.00 98.12 100 THR A O 1
ATOM 808 N N . GLU A 1 101 ? 10.153 -0.610 -9.268 1.00 96.44 101 GLU A N 1
ATOM 809 C CA . GLU A 1 101 ? 11.236 0.349 -9.537 1.00 96.44 101 GLU A CA 1
ATOM 810 C C . GLU A 1 101 ? 11.384 0.634 -11.038 1.00 96.44 101 GLU A C 1
ATOM 812 O O . GLU A 1 101 ? 11.449 1.795 -11.435 1.00 96.44 101 GLU A O 1
ATOM 817 N N . GLU A 1 102 ? 11.274 -0.387 -11.892 1.00 97.31 102 GLU A N 1
ATOM 818 C CA . GLU A 1 102 ? 11.374 -0.227 -13.349 1.00 97.31 102 GLU A CA 1
ATOM 819 C C . GLU A 1 102 ? 10.260 0.667 -13.908 1.00 97.31 102 GLU A C 1
ATOM 821 O O . GLU A 1 102 ? 10.427 1.332 -14.930 1.00 97.31 102 GLU A O 1
ATOM 826 N N . TRP A 1 103 ? 9.094 0.695 -13.257 1.00 97.81 103 TRP A N 1
ATOM 827 C CA . TRP A 1 103 ? 8.018 1.598 -13.650 1.00 97.81 103 TRP A CA 1
ATOM 828 C C . TRP A 1 103 ? 8.365 3.046 -13.280 1.00 97.81 103 TRP A C 1
ATOM 830 O O . TRP A 1 103 ? 8.132 3.952 -14.082 1.00 97.81 103 TRP A O 1
ATOM 840 N N . HIS A 1 104 ? 8.948 3.273 -12.099 1.00 97.25 104 HIS A N 1
ATOM 841 C CA . HIS A 1 104 ? 9.405 4.603 -11.677 1.00 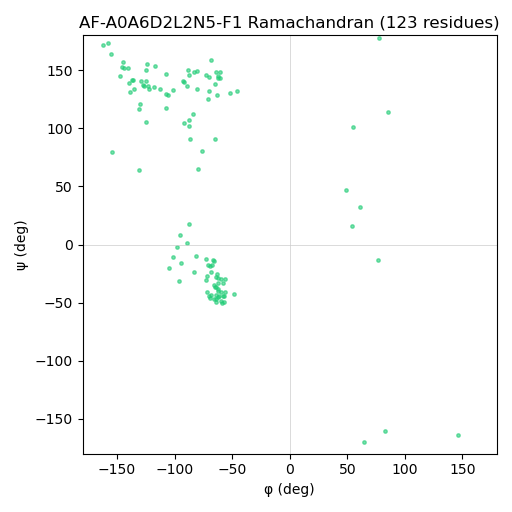97.25 104 HIS A CA 1
ATOM 842 C C . HIS A 1 104 ? 10.536 5.126 -12.566 1.00 97.25 104 HIS A C 1
ATOM 844 O O . HIS A 1 104 ? 10.523 6.307 -12.911 1.00 97.25 104 HIS A O 1
ATOM 850 N N . ASP A 1 105 ? 11.438 4.254 -13.018 1.00 97.25 105 ASP A N 1
ATOM 851 C CA . ASP A 1 105 ? 12.502 4.606 -13.966 1.00 97.25 105 ASP A CA 1
ATOM 852 C C . ASP A 1 105 ? 11.946 5.085 -15.315 1.00 97.25 105 ASP A C 1
ATOM 854 O O . ASP A 1 105 ? 12.462 6.032 -15.913 1.00 97.25 105 ASP A O 1
ATOM 858 N N . LEU A 1 106 ? 10.857 4.470 -15.791 1.00 97.69 106 LEU A N 1
ATOM 859 C CA . LEU A 1 106 ? 10.177 4.887 -17.021 1.00 97.69 106 LEU A CA 1
ATOM 860 C C . LEU A 1 106 ? 9.390 6.195 -16.854 1.00 97.69 106 LEU A C 1
ATOM 862 O O . LEU A 1 106 ? 9.241 6.951 -17.817 1.00 97.69 106 LEU A O 1
ATOM 866 N N . PHE A 1 107 ? 8.881 6.474 -15.650 1.00 97.00 107 PHE A N 1
ATOM 867 C CA . PHE A 1 107 ? 8.025 7.629 -15.359 1.00 97.00 107 PHE A CA 1
ATOM 868 C C . PHE A 1 107 ? 8.495 8.410 -14.114 1.00 97.00 107 PHE A C 1
ATOM 870 O O . PHE A 1 107 ? 7.739 8.547 -13.143 1.00 97.00 107 PHE A O 1
ATOM 877 N N . PRO A 1 108 ? 9.697 9.017 -14.144 1.00 96.38 108 PRO A N 1
ATOM 878 C CA . PRO A 1 108 ? 10.346 9.577 -12.952 1.00 96.38 108 PRO A CA 1
ATOM 879 C C . PRO A 1 108 ? 9.652 10.823 -12.383 1.00 96.38 108 PRO A C 1
ATOM 881 O O . PRO A 1 108 ? 9.853 11.189 -11.229 1.00 96.38 108 PRO A O 1
ATOM 884 N N . CYS A 1 109 ? 8.817 11.492 -13.182 1.00 96.38 109 CYS A N 1
ATOM 885 C CA . CYS A 1 109 ? 8.077 12.693 -12.778 1.00 96.38 109 CYS A CA 1
ATOM 886 C C . CYS A 1 109 ? 6.650 12.391 -12.281 1.00 96.38 109 CYS A C 1
ATOM 888 O O . CYS A 1 109 ? 5.838 13.307 -12.107 1.00 96.38 109 CYS A O 1
ATOM 890 N N . SER A 1 110 ? 6.309 11.115 -12.106 1.00 96.31 110 SER A N 1
ATOM 891 C CA . SER A 1 110 ? 4.991 10.693 -11.638 1.00 96.31 110 SER A CA 1
ATOM 892 C C . SER A 1 110 ? 4.797 10.982 -10.143 1.00 96.31 110 SER A C 1
ATOM 894 O O . SER A 1 110 ? 5.728 10.951 -9.341 1.00 96.31 110 SER A O 1
ATOM 896 N N . HIS A 1 111 ? 3.566 11.311 -9.754 1.00 96.31 111 HIS A N 1
ATOM 897 C CA . HIS A 1 111 ? 3.196 11.540 -8.359 1.00 96.31 111 HIS A CA 1
ATOM 898 C C . HIS A 1 111 ? 1.700 11.298 -8.153 1.00 96.31 111 HIS A C 1
ATOM 900 O O . HIS A 1 111 ? 0.924 11.271 -9.108 1.00 96.31 111 HIS A O 1
ATOM 906 N N . VAL A 1 112 ? 1.297 11.153 -6.891 1.00 96.62 112 VAL A N 1
ATOM 907 C CA . VAL A 1 112 ? -0.107 11.008 -6.489 1.00 96.62 112 VAL A CA 1
ATOM 908 C C . VAL A 1 112 ? -0.586 12.287 -5.818 1.00 96.62 112 VAL A C 1
ATOM 910 O O . VAL A 1 112 ? 0.031 12.778 -4.872 1.00 96.62 112 VAL A O 1
ATOM 913 N N . GLU A 1 113 ? -1.725 12.808 -6.257 1.00 95.69 113 GLU A N 1
ATOM 914 C CA . GLU A 1 113 ? -2.385 13.934 -5.604 1.00 95.69 113 GLU A CA 1
ATOM 915 C C . GLU A 1 113 ? -3.641 13.462 -4.865 1.00 95.69 113 GLU A C 1
ATOM 917 O O . GLU A 1 113 ? -4.592 12.968 -5.469 1.00 95.69 113 GLU A O 1
ATOM 922 N N . TYR A 1 114 ? -3.652 13.628 -3.541 1.00 93.19 114 TYR A N 1
ATOM 923 C CA . TYR A 1 114 ? -4.847 13.422 -2.730 1.00 93.19 114 TYR A CA 1
ATOM 924 C C . TYR A 1 114 ? -5.641 14.721 -2.696 1.00 93.19 114 TYR A C 1
ATOM 926 O O . TYR A 1 114 ? -5.304 15.661 -1.966 1.00 93.19 114 TYR A O 1
ATOM 934 N N . LEU A 1 115 ? -6.701 14.754 -3.499 1.00 90.25 115 LEU A N 1
ATOM 935 C CA . LEU A 1 115 ? -7.571 15.913 -3.616 1.00 90.25 115 LEU A CA 1
ATOM 936 C C . LEU A 1 115 ? -8.253 16.229 -2.282 1.00 90.25 115 LEU A C 1
ATOM 938 O O . LEU A 1 115 ? -8.607 15.347 -1.493 1.00 90.25 115 LEU A O 1
ATOM 942 N N . ALA A 1 116 ? -8.445 17.523 -2.031 1.00 84.06 116 ALA A N 1
ATOM 943 C CA . ALA A 1 116 ? -9.181 17.970 -0.863 1.00 84.06 116 ALA A CA 1
ATOM 944 C C . ALA A 1 116 ? -10.614 17.427 -0.902 1.00 84.06 116 ALA A C 1
ATOM 946 O O . ALA A 1 116 ? -11.261 17.386 -1.948 1.00 84.06 116 ALA A O 1
ATOM 947 N N . TRP A 1 117 ? -11.132 17.070 0.271 1.00 70.94 117 TRP A N 1
ATOM 948 C CA . TRP A 1 117 ? -12.545 16.759 0.444 1.00 70.94 117 TRP A CA 1
ATOM 949 C C . TRP A 1 117 ? -13.383 18.020 0.176 1.00 70.94 117 TRP A C 1
ATOM 951 O O . TRP A 1 117 ? -13.648 18.813 1.080 1.00 70.94 117 TRP A O 1
ATOM 961 N N . LEU A 1 118 ? -13.807 18.205 -1.073 1.00 62.78 118 LEU A N 1
ATOM 962 C CA . LEU A 1 118 ? -14.746 19.241 -1.506 1.00 62.78 118 LEU A CA 1
ATOM 963 C C . LEU A 1 118 ? -16.174 18.784 -1.165 1.00 62.78 118 LEU A C 1
ATOM 965 O O . LEU A 1 118 ? -16.972 18.438 -2.029 1.00 62.78 118 LEU A O 1
ATOM 969 N N . GLY A 1 119 ? -16.478 18.650 0.124 1.00 53.94 119 GLY A N 1
ATOM 970 C CA . GLY A 1 119 ? -17.726 18.028 0.558 1.00 53.94 119 GLY A CA 1
ATOM 971 C C . GLY A 1 119 ? -18.963 18.886 0.282 1.00 53.94 119 GLY A C 1
ATOM 972 O O . GLY A 1 119 ? -19.056 19.986 0.817 1.00 53.94 119 GLY A O 1
ATOM 973 N N . ARG A 1 120 ? -19.947 18.319 -0.431 1.00 43.62 120 ARG A N 1
ATOM 974 C CA . ARG A 1 120 ? -21.371 18.249 -0.029 1.00 43.62 120 ARG A CA 1
ATOM 975 C C . ARG A 1 120 ? -22.051 17.052 -0.710 1.00 43.62 120 ARG A C 1
ATOM 977 O O . ARG A 1 120 ? -22.787 17.228 -1.669 1.00 43.62 120 ARG A O 1
ATOM 984 N N . ILE A 1 121 ? -21.848 15.847 -0.185 1.00 48.03 121 ILE A N 1
ATOM 985 C CA . ILE A 1 121 ? -22.898 14.822 -0.211 1.00 48.03 121 ILE A CA 1
ATOM 986 C C . ILE A 1 121 ? -22.975 14.293 1.215 1.00 48.03 121 ILE A C 1
ATOM 988 O O . ILE A 1 121 ? -21.984 13.853 1.799 1.00 48.03 121 ILE A O 1
ATOM 992 N N . THR A 1 122 ? -24.134 14.511 1.815 1.00 48.16 122 THR A N 1
ATOM 993 C CA . THR A 1 122 ? -24.537 13.915 3.075 1.00 48.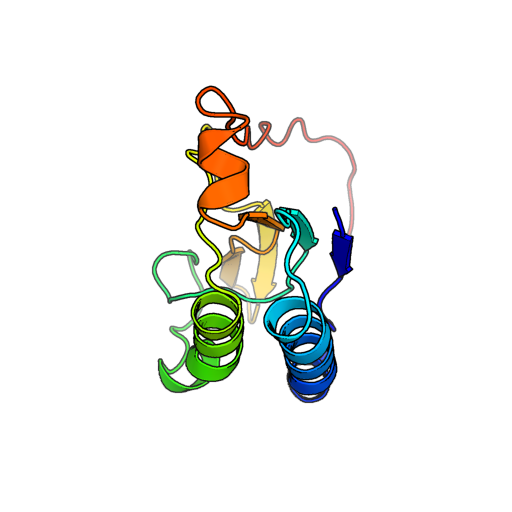16 122 THR A CA 1
ATOM 994 C C . THR A 1 122 ? -24.565 12.393 2.932 1.00 48.16 122 THR A C 1
ATOM 996 O O . THR A 1 122 ? -24.885 11.866 1.875 1.00 48.16 122 THR A O 1
ATOM 999 N N . ASP A 1 123 ? -24.274 11.732 4.046 1.00 41.56 123 ASP A N 1
ATOM 1000 C CA . ASP A 1 123 ? -24.662 10.358 4.365 1.00 41.56 123 ASP A CA 1
ATOM 1001 C C . ASP A 1 123 ? -23.790 9.185 3.877 1.00 41.56 123 ASP A C 1
ATOM 1003 O O . ASP A 1 123 ? -23.689 8.850 2.707 1.00 41.56 123 ASP A O 1
ATOM 1007 N N . GLN A 1 124 ? -23.228 8.531 4.901 1.00 33.03 124 GLN A N 1
ATOM 1008 C CA . GLN A 1 124 ? -23.165 7.081 5.104 1.00 33.03 124 GLN A CA 1
ATOM 1009 C C . GLN A 1 124 ? -22.559 6.213 3.992 1.00 33.03 124 GLN A C 1
ATOM 1011 O O . GLN A 1 124 ? -23.255 5.751 3.095 1.00 33.03 124 GLN A O 1
ATOM 1016 N N . PHE A 1 125 ? -21.300 5.827 4.217 1.00 39.91 125 PHE A N 1
ATOM 1017 C CA . PHE A 1 125 ? -20.863 4.435 4.081 1.00 39.91 125 PHE A CA 1
ATOM 1018 C C . PHE A 1 125 ? -20.104 4.021 5.351 1.00 39.91 125 PHE A C 1
ATOM 1020 O O . PHE A 1 125 ? -19.351 4.866 5.900 1.00 39.91 125 PHE A O 1
#